Protein AF-A0A7W1T703-F1 (afdb_monomer_lite)

Radius of gyration: 11.98 Å; chains: 1; bounding box: 31×28×24 Å

Foldseek 3Di:
DAPVVLCVQLVVLVWHWDQDDPVSQWIFIDDPNHTQKIAGLPDLDDMDRVGPVLVVDDPVSVCSNVVSRNVSSNDDSVRRDDDPD

Secondary structure (DSSP, 8-state):
--HHHHHHHHHHTT-EEEEESTTS-EEEEEETTEEEEEEETTSSS-EE---HHHHTS-HHHHHHHHHHHHHHHTS-HHHH-----

Structure (mmCIF, N/CA/C/O backbone):
data_AF-A0A7W1T703-F1
#
_entry.id   AF-A0A7W1T703-F1
#
loop_
_atom_site.group_PDB
_atom_site.id
_atom_site.type_symbol
_atom_site.label_atom_id
_atom_site.label_alt_id
_atom_site.label_comp_id
_atom_site.label_asym_id
_atom_site.label_entity_id
_atom_site.label_seq_id
_atom_site.pdbx_PDB_ins_code
_atom_site.Cartn_x
_atom_site.Cartn_y
_atom_site.Cartn_z
_atom_site.occupancy
_atom_site.B_iso_or_equiv
_atom_site.auth_seq_id
_atom_site.auth_comp_id
_atom_site.auth_asym_id
_atom_site.auth_atom_id
_atom_site.pdbx_PDB_model_num
ATOM 1 N N . MET A 1 1 ? 11.274 3.594 -2.517 1.00 84.81 1 MET A N 1
ATOM 2 C CA . MET A 1 1 ? 10.928 2.858 -1.281 1.00 84.81 1 MET A CA 1
ATOM 3 C C . MET A 1 1 ? 10.987 1.376 -1.583 1.00 84.81 1 MET A C 1
ATOM 5 O O . MET A 1 1 ? 10.439 0.963 -2.600 1.00 84.81 1 MET A O 1
ATOM 9 N N . LYS A 1 2 ? 11.675 0.596 -0.746 1.00 86.81 2 LYS A N 1
ATOM 10 C CA . LYS A 1 2 ? 11.751 -0.858 -0.921 1.00 86.81 2 LYS A CA 1
ATOM 11 C C . LYS A 1 2 ? 10.431 -1.519 -0.541 1.00 86.81 2 LYS A C 1
ATOM 13 O O . LYS A 1 2 ? 9.694 -1.006 0.298 1.00 86.81 2 LYS A O 1
ATOM 18 N N . THR A 1 3 ? 10.148 -2.672 -1.140 1.00 85.38 3 THR A N 1
ATOM 19 C CA . THR A 1 3 ? 8.915 -3.425 -0.865 1.00 85.38 3 THR A CA 1
ATOM 20 C C . THR A 1 3 ? 8.792 -3.823 0.608 1.00 85.38 3 THR A C 1
ATOM 22 O O . THR A 1 3 ? 7.742 -3.589 1.197 1.00 85.38 3 THR A O 1
ATOM 25 N N . GLY A 1 4 ? 9.869 -4.312 1.235 1.00 85.06 4 GLY A N 1
ATOM 26 C CA . GLY A 1 4 ? 9.860 -4.630 2.669 1.00 85.06 4 GLY A CA 1
ATOM 27 C C . GLY A 1 4 ? 9.629 -3.414 3.579 1.00 85.06 4 GLY A C 1
ATOM 28 O O . GLY A 1 4 ? 8.922 -3.508 4.578 1.00 85.06 4 GLY A O 1
ATOM 29 N N . GLU A 1 5 ? 10.162 -2.240 3.223 1.00 88.88 5 GLU A N 1
ATOM 30 C CA . GLU A 1 5 ? 9.899 -1.001 3.975 1.00 88.88 5 GLU A CA 1
ATOM 31 C C . GLU A 1 5 ? 8.435 -0.572 3.851 1.00 88.88 5 GLU A C 1
ATOM 33 O O . GLU A 1 5 ? 7.838 -0.093 4.814 1.00 88.88 5 GLU A O 1
ATOM 38 N N . PHE A 1 6 ? 7.860 -0.741 2.658 1.00 89.19 6 PHE A N 1
ATOM 39 C CA . PHE A 1 6 ? 6.466 -0.426 2.391 1.00 89.19 6 PHE A CA 1
ATOM 40 C C . PHE A 1 6 ? 5.524 -1.324 3.197 1.00 89.19 6 PHE A C 1
ATOM 42 O O . PHE A 1 6 ? 4.648 -0.808 3.890 1.00 89.19 6 PHE A O 1
ATOM 49 N N . THR A 1 7 ? 5.727 -2.646 3.173 1.00 89.12 7 THR A N 1
ATOM 50 C CA . THR A 1 7 ? 4.878 -3.587 3.919 1.00 89.12 7 THR A CA 1
ATOM 51 C C . THR A 1 7 ? 4.937 -3.323 5.421 1.00 89.12 7 THR A C 1
ATOM 53 O O . THR A 1 7 ? 3.893 -3.167 6.048 1.00 89.12 7 THR A O 1
ATOM 56 N N . GLN A 1 8 ? 6.139 -3.146 5.980 1.00 90.75 8 GLN A N 1
ATOM 57 C CA . GLN A 1 8 ? 6.313 -2.831 7.401 1.00 90.75 8 GLN A CA 1
ATOM 58 C C . GLN A 1 8 ? 5.670 -1.498 7.794 1.00 90.75 8 GLN A C 1
ATOM 60 O O . GLN A 1 8 ? 5.133 -1.363 8.892 1.00 90.75 8 GLN A O 1
ATOM 65 N N . ALA A 1 9 ? 5.743 -0.483 6.931 1.00 91.44 9 ALA A N 1
ATOM 66 C CA . ALA A 1 9 ? 5.129 0.810 7.202 1.00 91.44 9 ALA A CA 1
ATOM 67 C C . ALA A 1 9 ? 3.594 0.725 7.200 1.00 91.44 9 ALA A C 1
ATOM 69 O O . ALA A 1 9 ? 2.961 1.310 8.075 1.00 91.44 9 ALA A O 1
ATOM 70 N N . VAL A 1 10 ? 3.004 -0.043 6.279 1.00 90.31 10 VAL A N 1
ATOM 71 C CA . VAL A 1 10 ? 1.554 -0.301 6.245 1.00 90.31 10 VAL A CA 1
ATOM 72 C C . VAL A 1 10 ? 1.098 -1.058 7.499 1.00 90.31 10 VAL A C 1
ATOM 74 O O . VAL A 1 10 ? 0.103 -0.673 8.111 1.00 90.31 10 VAL A O 1
ATOM 77 N N . GLU A 1 11 ? 1.853 -2.066 7.942 1.00 90.81 11 GLU A N 1
ATOM 78 C CA . GLU A 1 11 ? 1.554 -2.815 9.173 1.00 90.81 11 GLU A CA 1
ATOM 79 C C . GLU A 1 11 ? 1.671 -1.956 10.437 1.00 90.81 11 GLU A C 1
ATOM 81 O O . GLU A 1 11 ? 0.837 -2.058 11.337 1.00 90.81 11 GLU A O 1
ATOM 86 N N . LYS A 1 12 ? 2.652 -1.045 10.498 1.00 92.31 12 LYS A N 1
ATOM 87 C CA . LYS A 1 12 ? 2.796 -0.088 11.612 1.00 92.31 12 LYS A CA 1
ATOM 88 C C . LYS A 1 12 ? 1.627 0.887 11.728 1.00 92.31 12 LYS A C 1
ATOM 90 O O . LYS A 1 12 ? 1.348 1.345 12.832 1.00 92.31 12 LYS A O 1
ATOM 95 N N . LEU A 1 13 ? 0.943 1.184 10.624 1.00 89.06 13 LEU A N 1
ATOM 96 C CA . LEU A 1 13 ? -0.295 1.968 10.633 1.00 89.06 13 LEU A CA 1
ATOM 97 C C . LEU A 1 13 ? -1.516 1.154 11.107 1.00 89.06 13 LEU A C 1
ATOM 99 O O . LEU A 1 13 ? -2.613 1.698 11.212 1.00 89.06 13 LEU A O 1
ATOM 103 N N . GLY A 1 14 ? -1.340 -0.135 11.416 1.00 88.56 14 GLY A N 1
ATOM 104 C CA . GLY A 1 14 ? -2.397 -1.024 11.897 1.00 88.56 14 GLY A CA 1
ATOM 105 C C . GLY A 1 14 ? -3.188 -1.716 10.787 1.00 88.56 14 GLY A C 1
ATOM 106 O O . GLY A 1 14 ? -4.234 -2.303 11.064 1.00 88.56 14 GLY A O 1
ATOM 107 N N . TYR A 1 15 ? -2.714 -1.661 9.540 1.00 90.44 15 TYR A N 1
ATOM 108 C CA . TYR A 1 15 ? -3.356 -2.326 8.408 1.00 90.44 15 TYR A CA 1
ATOM 109 C C . TYR A 1 15 ? -2.720 -3.682 8.127 1.00 90.44 15 TYR A C 1
ATOM 111 O O . TYR A 1 15 ? -1.518 -3.870 8.282 1.00 90.44 15 TYR A O 1
ATOM 119 N N . THR A 1 16 ? -3.517 -4.632 7.647 1.00 90.25 16 THR A N 1
ATOM 120 C CA . THR A 1 16 ? -2.973 -5.913 7.180 1.00 90.25 16 THR A CA 1
ATOM 121 C C . THR A 1 16 ? -2.647 -5.805 5.697 1.00 90.25 16 THR A C 1
ATOM 123 O O . THR A 1 16 ? -3.509 -5.415 4.915 1.00 90.25 16 THR A O 1
ATOM 126 N N . ILE A 1 17 ? -1.441 -6.186 5.283 1.00 89.06 17 ILE A N 1
ATOM 127 C CA . ILE A 1 17 ? -1.049 -6.239 3.870 1.00 89.06 17 ILE A CA 1
ATOM 128 C C . ILE A 1 17 ? -0.796 -7.684 3.445 1.00 89.06 17 ILE A C 1
ATOM 130 O O . ILE A 1 17 ? -0.172 -8.458 4.164 1.00 89.06 17 ILE A O 1
ATOM 134 N N . ARG A 1 18 ? -1.305 -8.080 2.276 1.00 88.19 18 ARG A N 1
ATOM 135 C CA . ARG A 1 18 ? -1.087 -9.420 1.716 1.00 88.19 18 ARG A CA 1
ATOM 136 C C . ARG A 1 18 ? -0.628 -9.329 0.274 1.00 88.19 18 ARG A C 1
ATOM 138 O O . ARG A 1 18 ? -1.227 -8.607 -0.523 1.00 88.19 18 ARG A O 1
ATOM 145 N N . LEU A 1 19 ? 0.390 -10.115 -0.061 1.00 85.19 19 LEU A N 1
ATOM 146 C CA . LEU A 1 19 ? 0.801 -10.329 -1.441 1.00 85.19 19 LEU A CA 1
ATOM 147 C C . LEU A 1 19 ? -0.128 -11.360 -2.086 1.00 85.19 19 LEU A C 1
ATOM 149 O O . LEU A 1 19 ? -0.350 -12.443 -1.543 1.00 85.19 19 LEU A O 1
ATOM 153 N N . VAL A 1 20 ? -0.681 -11.020 -3.242 1.00 81.88 20 VAL A N 1
ATOM 154 C CA . VAL A 1 20 ? -1.638 -11.843 -3.986 1.00 81.88 20 VAL A CA 1
ATOM 155 C C . VAL A 1 20 ? -1.302 -11.854 -5.480 1.00 81.88 20 VAL A C 1
ATOM 157 O O . VAL A 1 20 ? -0.621 -10.973 -6.001 1.00 81.88 20 VAL A O 1
ATOM 160 N N . GLY A 1 21 ? -1.802 -12.872 -6.182 1.00 71.19 21 GLY A N 1
ATOM 161 C CA . GLY A 1 21 ? -1.516 -13.106 -7.599 1.00 71.19 21 GLY A CA 1
ATOM 162 C C . GLY A 1 21 ? -0.444 -14.174 -7.817 1.00 71.19 21 GLY A C 1
ATOM 163 O O . GLY A 1 21 ? 0.310 -14.511 -6.905 1.00 71.19 21 GLY A O 1
ATOM 164 N N . ARG A 1 22 ? -0.407 -14.728 -9.037 1.00 64.31 22 ARG A N 1
ATOM 165 C CA . ARG A 1 22 ? 0.475 -15.851 -9.405 1.00 64.31 22 ARG A CA 1
ATOM 166 C C . ARG A 1 22 ? 1.957 -15.514 -9.211 1.00 64.31 22 ARG A C 1
ATOM 168 O O . ARG A 1 22 ? 2.706 -16.366 -8.752 1.00 64.31 22 ARG A O 1
ATOM 175 N N . ASP A 1 23 ? 2.309 -14.252 -9.443 1.00 65.88 23 ASP A N 1
ATOM 176 C CA . ASP A 1 23 ? 3.669 -13.722 -9.308 1.00 65.88 23 ASP A CA 1
ATOM 177 C C . ASP A 1 23 ? 3.844 -12.826 -8.071 1.00 65.88 23 ASP A C 1
ATOM 179 O O . ASP A 1 23 ? 4.786 -12.045 -8.005 1.00 65.88 23 ASP A O 1
ATOM 183 N N . LYS A 1 24 ? 2.911 -12.873 -7.101 1.00 66.00 24 LYS A N 1
ATOM 184 C CA . LYS A 1 24 ? 2.884 -11.966 -5.929 1.00 66.00 24 LYS A CA 1
ATOM 185 C C . LYS A 1 24 ? 2.960 -10.470 -6.296 1.00 66.00 24 LYS A C 1
ATOM 187 O O . LYS A 1 24 ? 3.375 -9.648 -5.486 1.00 66.00 24 LYS A O 1
ATOM 192 N N . ALA A 1 25 ? 2.531 -10.127 -7.510 1.00 73.50 25 ALA A N 1
ATOM 193 C CA . ALA A 1 25 ? 2.636 -8.791 -8.084 1.00 73.50 25 ALA A CA 1
ATOM 194 C C . ALA A 1 25 ? 1.724 -7.761 -7.410 1.00 73.50 25 ALA A C 1
ATOM 196 O O . ALA A 1 25 ? 1.976 -6.569 -7.515 1.00 73.50 25 ALA A O 1
ATOM 197 N N . TYR A 1 26 ? 0.659 -8.200 -6.736 1.00 81.75 26 TYR A N 1
ATOM 198 C CA . TYR A 1 26 ? -0.344 -7.303 -6.178 1.00 81.75 26 TYR A CA 1
ATOM 199 C C . TYR A 1 26 ? -0.279 -7.277 -4.656 1.00 81.75 26 TYR A C 1
ATOM 201 O O . TYR A 1 26 ? -0.278 -8.323 -4.005 1.00 81.75 26 TYR A O 1
ATOM 209 N N . PHE A 1 27 ? -0.325 -6.079 -4.084 1.00 86.00 27 PHE A N 1
ATOM 210 C CA . PHE A 1 27 ? -0.527 -5.874 -2.655 1.00 86.00 27 PHE A CA 1
ATOM 211 C C . PHE A 1 27 ? -1.993 -5.559 -2.397 1.00 86.00 27 PHE A C 1
ATOM 213 O O . PHE A 1 27 ? -2.555 -4.652 -3.007 1.00 86.00 27 PHE A O 1
ATOM 220 N N . ARG A 1 28 ? -2.612 -6.296 -1.475 1.00 88.56 28 ARG A N 1
ATOM 221 C CA . ARG A 1 28 ? -3.936 -5.979 -0.933 1.00 88.56 28 ARG A CA 1
ATOM 222 C C . ARG A 1 28 ? -3.790 -5.494 0.494 1.00 88.56 28 ARG A C 1
ATOM 224 O O . ARG A 1 28 ? -3.236 -6.213 1.323 1.0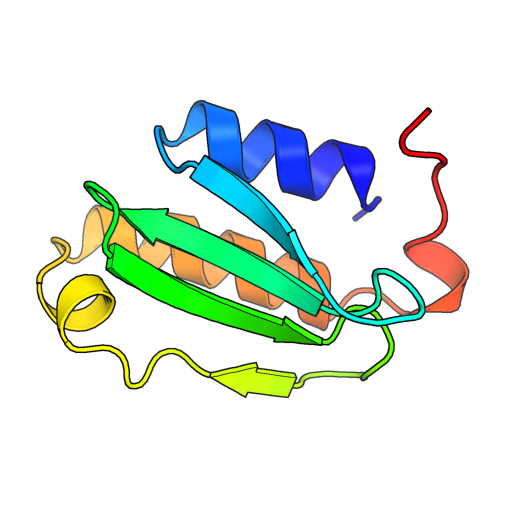0 88.56 28 ARG A O 1
ATOM 231 N N . ILE A 1 29 ? -4.300 -4.301 0.761 1.00 88.56 29 ILE A N 1
ATOM 232 C CA . ILE A 1 29 ? -4.337 -3.700 2.091 1.00 88.56 29 ILE A CA 1
ATOM 233 C C . ILE A 1 29 ? -5.743 -3.874 2.647 1.00 88.56 29 ILE A C 1
ATOM 235 O O . ILE A 1 29 ? -6.720 -3.602 1.949 1.00 88.56 29 ILE A O 1
ATOM 239 N N . TYR A 1 30 ? -5.831 -4.330 3.890 1.00 88.25 30 TYR A N 1
ATOM 240 C CA . TYR A 1 30 ? -7.072 -4.653 4.570 1.00 88.25 30 TYR A CA 1
ATOM 241 C C . TYR A 1 30 ? -7.276 -3.797 5.821 1.00 88.25 30 TYR A C 1
ATOM 243 O O . TYR A 1 30 ? -6.337 -3.564 6.589 1.00 88.25 30 TYR A O 1
ATOM 251 N N . ILE A 1 31 ? -8.531 -3.412 6.047 1.00 84.69 31 ILE A N 1
ATOM 252 C CA . ILE A 1 31 ? -9.038 -2.756 7.255 1.00 84.69 31 ILE A CA 1
ATOM 253 C C . ILE A 1 31 ? -10.159 -3.641 7.795 1.00 84.69 31 ILE A C 1
ATOM 255 O O . ILE A 1 31 ? -11.145 -3.847 7.095 1.00 84.69 31 ILE A O 1
ATOM 259 N N . ASN A 1 32 ? -10.025 -4.167 9.017 1.00 82.06 32 ASN A N 1
ATOM 260 C CA . ASN A 1 32 ? -11.039 -5.036 9.639 1.00 82.06 32 ASN A CA 1
ATOM 261 C C . ASN A 1 32 ? -11.543 -6.152 8.691 1.00 82.06 32 ASN A C 1
ATOM 263 O O . ASN A 1 32 ? -12.744 -6.330 8.519 1.00 82.06 32 ASN A O 1
ATOM 267 N N . ASP A 1 33 ? -10.612 -6.855 8.035 1.00 79.62 33 ASP A N 1
ATOM 268 C CA . ASP A 1 33 ? -10.857 -7.926 7.049 1.00 79.62 33 ASP A CA 1
ATOM 269 C C . ASP A 1 33 ? -11.503 -7.521 5.707 1.00 79.62 33 ASP A C 1
ATOM 271 O O . ASP A 1 33 ? -11.661 -8.368 4.824 1.00 79.62 33 ASP A O 1
ATOM 275 N N . ALA A 1 34 ? -11.774 -6.236 5.479 1.00 82.75 34 ALA A N 1
ATOM 276 C CA . ALA A 1 34 ? -12.225 -5.712 4.191 1.00 82.75 34 ALA A CA 1
ATOM 277 C C . ALA A 1 34 ? -11.070 -5.106 3.380 1.00 82.75 34 ALA A C 1
ATOM 279 O O . ALA A 1 34 ? -10.136 -4.541 3.948 1.00 82.75 34 ALA A O 1
ATOM 280 N N . ILE A 1 35 ? -11.111 -5.225 2.048 1.00 83.50 35 ILE A N 1
ATOM 281 C CA . ILE A 1 35 ? -10.073 -4.664 1.166 1.00 83.50 35 ILE A CA 1
ATOM 282 C C . ILE A 1 35 ? -10.253 -3.149 1.112 1.00 83.50 35 ILE A C 1
ATOM 284 O O . ILE A 1 35 ? -11.309 -2.676 0.728 1.00 83.50 35 ILE A O 1
ATOM 288 N N . ALA A 1 36 ? -9.207 -2.403 1.444 1.00 82.12 36 ALA A N 1
ATOM 289 C CA . ALA A 1 36 ? -9.193 -0.947 1.371 1.00 82.12 36 ALA A CA 1
ATOM 290 C C . ALA A 1 36 ? -8.424 -0.430 0.151 1.00 82.12 36 ALA A C 1
ATOM 292 O O . ALA A 1 36 ? -8.788 0.584 -0.436 1.00 82.12 36 ALA A O 1
ATOM 293 N N . ALA A 1 37 ? -7.356 -1.123 -0.245 1.00 83.31 37 ALA A N 1
ATOM 294 C CA . ALA A 1 37 ? -6.581 -0.743 -1.417 1.00 83.31 37 ALA A CA 1
ATOM 295 C C . ALA A 1 37 ? -5.963 -1.960 -2.102 1.00 83.31 37 ALA A C 1
ATOM 297 O O . ALA A 1 37 ? -5.564 -2.931 -1.448 1.00 83.31 37 ALA A O 1
ATOM 298 N N . VAL A 1 38 ? -5.839 -1.872 -3.425 1.00 83.38 38 VAL A N 1
ATOM 299 C CA . VAL A 1 38 ? -5.070 -2.814 -4.243 1.00 83.38 38 VAL A CA 1
ATOM 300 C C . VAL A 1 38 ? -4.001 -2.044 -4.997 1.00 83.38 38 VAL A C 1
ATOM 302 O O . VAL A 1 38 ? -4.295 -1.016 -5.599 1.00 83.38 38 VAL A O 1
ATOM 305 N N . ILE A 1 39 ? -2.766 -2.535 -4.963 1.00 83.25 39 ILE A N 1
ATOM 306 C CA . ILE A 1 39 ? -1.610 -1.885 -5.584 1.00 83.25 39 ILE A CA 1
ATOM 307 C C . ILE A 1 39 ? -0.910 -2.903 -6.468 1.00 83.25 39 ILE A C 1
ATOM 309 O O . ILE A 1 39 ? -0.580 -3.994 -6.001 1.00 83.25 39 ILE A O 1
ATOM 313 N N . ASP A 1 40 ? -0.663 -2.545 -7.723 1.00 79.50 40 ASP A N 1
ATOM 314 C CA . ASP A 1 40 ? 0.170 -3.341 -8.620 1.00 79.50 40 ASP A CA 1
ATOM 315 C C . ASP A 1 40 ? 1.650 -2.974 -8.418 1.00 79.50 40 ASP A C 1
ATOM 317 O O . ASP A 1 40 ? 2.113 -1.887 -8.776 1.00 79.50 40 ASP A O 1
ATOM 321 N N . GLY A 1 41 ? 2.402 -3.892 -7.817 1.00 73.25 41 GLY A N 1
ATOM 322 C CA . GLY A 1 41 ? 3.839 -3.788 -7.581 1.00 73.25 41 GLY A CA 1
ATOM 323 C C . GLY A 1 41 ? 4.681 -3.790 -8.857 1.00 73.25 41 GLY A C 1
ATOM 324 O O . GLY A 1 41 ? 5.804 -3.283 -8.825 1.00 73.25 41 GLY A O 1
ATOM 325 N N . ASN A 1 42 ? 4.131 -4.269 -9.976 1.00 72.44 42 ASN A N 1
ATOM 326 C CA . ASN A 1 42 ? 4.793 -4.343 -11.279 1.00 72.44 42 ASN A CA 1
ATOM 327 C C . ASN A 1 42 ? 4.379 -3.213 -12.231 1.00 72.44 42 ASN A C 1
ATOM 329 O O . ASN A 1 42 ? 4.943 -3.099 -13.319 1.00 72.44 42 ASN A O 1
ATOM 333 N N . ALA A 1 43 ? 3.429 -2.361 -11.841 1.00 65.62 43 ALA A N 1
ATOM 334 C CA . ALA A 1 43 ? 3.040 -1.193 -12.619 1.00 65.62 43 ALA A CA 1
ATOM 335 C C . ALA A 1 43 ? 3.631 0.103 -12.042 1.00 65.62 43 ALA A C 1
ATOM 337 O O . ALA A 1 43 ? 3.742 0.310 -10.825 1.00 65.62 43 ALA A O 1
ATOM 338 N N . PHE A 1 44 ? 3.980 1.024 -12.941 1.00 54.25 44 PHE A N 1
ATOM 339 C CA . PHE A 1 44 ? 4.178 2.423 -12.584 1.00 54.25 44 PHE A CA 1
ATOM 340 C C . PHE A 1 44 ? 2.793 3.057 -12.412 1.00 54.25 44 PHE A C 1
ATOM 342 O O . PHE A 1 44 ? 2.079 3.250 -13.390 1.00 54.25 44 PHE A O 1
ATOM 349 N N . MET A 1 45 ? 2.409 3.322 -11.160 1.00 56.44 45 MET A N 1
ATOM 350 C CA . MET A 1 45 ? 1.118 3.904 -10.769 1.00 56.44 45 MET A CA 1
ATOM 351 C C . MET A 1 45 ? -0.128 3.135 -11.243 1.00 56.44 45 MET A C 1
ATOM 353 O O . MET A 1 45 ? -0.876 3.591 -12.104 1.00 56.44 45 MET A O 1
ATOM 357 N N . SER A 1 46 ? -0.420 2.006 -10.597 1.00 58.09 46 SER A N 1
ATOM 358 C CA . SER A 1 46 ? -1.777 1.454 -10.582 1.00 58.09 46 SER A CA 1
ATOM 359 C C . SER A 1 46 ? -2.175 1.143 -9.144 1.00 58.09 46 SER A C 1
ATOM 361 O O . SER A 1 46 ? -1.591 0.271 -8.496 1.00 58.09 46 SER A O 1
ATOM 363 N N . SER A 1 47 ? -3.132 1.911 -8.629 1.00 62.78 47 SER A N 1
ATOM 364 C CA . SER A 1 47 ? -3.761 1.664 -7.337 1.00 62.78 47 SER A CA 1
ATOM 365 C C . SER A 1 47 ? -5.263 1.873 -7.457 1.00 62.78 47 SER A C 1
ATOM 367 O O . SER A 1 47 ? -5.691 2.890 -8.002 1.00 62.78 47 SER A O 1
ATOM 369 N N . ASP A 1 48 ? -6.040 0.940 -6.922 1.00 65.00 48 ASP A N 1
ATOM 370 C CA . ASP A 1 48 ? -7.484 1.085 -6.770 1.00 65.00 48 ASP A CA 1
ATOM 371 C C . ASP A 1 48 ? -7.806 1.289 -5.285 1.00 65.00 48 ASP A C 1
ATOM 373 O O . ASP A 1 48 ? -7.437 0.466 -4.440 1.00 65.00 48 ASP A O 1
ATOM 377 N N . THR A 1 49 ? -8.445 2.417 -4.978 1.00 61.00 49 THR A N 1
ATOM 378 C CA . THR A 1 49 ? -8.913 2.807 -3.639 1.00 61.00 49 THR A CA 1
ATOM 379 C C . THR A 1 49 ? -10.421 3.060 -3.626 1.00 61.00 49 THR A C 1
ATOM 381 O O . THR A 1 49 ? -10.925 3.666 -2.687 1.00 61.00 49 THR A O 1
ATOM 384 N N . VAL A 1 50 ? -11.159 2.623 -4.656 1.00 60.78 50 VAL A N 1
ATOM 385 C CA . VAL A 1 50 ? -12.619 2.822 -4.790 1.00 60.78 50 VAL A CA 1
ATOM 386 C C . VAL A 1 50 ? -13.408 1.937 -3.802 1.00 60.78 50 VAL A C 1
ATOM 388 O O . VAL A 1 50 ? -14.638 1.913 -3.788 1.00 60.78 50 VAL A O 1
ATOM 391 N N . PHE A 1 51 ? -12.709 1.214 -2.928 1.00 64.81 51 PHE A N 1
ATOM 392 C CA . PHE A 1 51 ? -13.309 0.385 -1.897 1.00 64.81 51 PHE A CA 1
ATOM 393 C C . PHE A 1 51 ? -13.971 1.238 -0.810 1.00 64.81 51 PHE A C 1
ATOM 395 O O . PHE A 1 51 ? -13.410 2.219 -0.315 1.00 64.81 51 PHE A O 1
ATOM 402 N N . THR A 1 52 ? -15.183 0.836 -0.427 1.00 64.12 52 THR A N 1
ATOM 403 C CA . THR A 1 52 ? -16.049 1.553 0.519 1.00 64.12 52 THR A CA 1
ATOM 404 C C . THR A 1 52 ? -15.369 1.784 1.872 1.00 64.12 52 THR A C 1
ATOM 406 O O . THR A 1 52 ? -15.640 2.769 2.550 1.00 64.12 52 THR A O 1
ATOM 409 N N . GLU A 1 53 ? -14.442 0.915 2.251 1.00 73.06 53 GLU A N 1
ATOM 410 C CA . GLU A 1 53 ? -13.756 0.919 3.535 1.00 73.06 53 GLU A CA 1
ATOM 411 C C . GLU A 1 53 ? -12.587 1.903 3.593 1.00 73.06 53 GLU A C 1
ATOM 413 O O . GLU A 1 53 ? -12.300 2.436 4.664 1.00 73.06 53 GLU A O 1
ATOM 418 N N . PHE A 1 54 ? -11.952 2.216 2.458 1.00 74.56 54 PHE A N 1
ATOM 419 C CA . PHE A 1 54 ? -10.985 3.316 2.411 1.00 74.56 54 PHE A CA 1
ATOM 420 C C . PHE A 1 54 ? -11.694 4.657 2.597 1.00 74.56 54 PHE A C 1
ATOM 422 O O . PHE A 1 54 ? -11.214 5.518 3.329 1.00 74.56 54 PHE A O 1
ATOM 429 N N . GLU A 1 55 ? -12.878 4.812 2.004 1.00 75.06 55 GLU A N 1
ATOM 430 C CA . GLU A 1 55 ? -13.698 6.020 2.129 1.00 75.06 55 GLU A CA 1
ATOM 431 C C . GLU A 1 55 ? -14.208 6.270 3.557 1.00 75.06 55 GLU A C 1
ATOM 433 O O . GLU A 1 55 ? -14.448 7.421 3.922 1.00 75.06 55 GLU A O 1
ATOM 438 N N . GLN A 1 56 ? -14.322 5.219 4.371 1.00 79.44 56 GLN A N 1
ATOM 439 C CA . GLN A 1 56 ? -14.743 5.288 5.775 1.00 79.44 56 GLN A CA 1
ATOM 440 C C . GLN A 1 56 ? -13.616 5.663 6.748 1.00 79.44 56 GLN A C 1
ATOM 442 O O . GLN A 1 56 ? -13.890 5.905 7.926 1.00 79.44 56 GLN A O 1
ATOM 447 N N . LEU A 1 57 ? -12.361 5.704 6.292 1.00 81.31 57 LEU A N 1
ATOM 448 C CA . LEU A 1 57 ? -11.254 6.203 7.103 1.00 81.31 57 LEU A CA 1
ATOM 449 C C . LEU A 1 57 ? -11.417 7.701 7.388 1.00 81.31 57 LEU A C 1
ATOM 451 O O . LEU A 1 57 ? -11.903 8.458 6.549 1.00 81.31 57 LEU A O 1
ATOM 455 N N . ASP A 1 58 ? -10.952 8.137 8.558 1.00 87.06 58 ASP A N 1
ATOM 456 C CA . ASP A 1 58 ? -10.790 9.564 8.827 1.00 87.06 58 ASP A CA 1
ATOM 457 C C . ASP A 1 58 ? -9.724 10.192 7.905 1.00 87.06 58 ASP A C 1
ATOM 459 O O . ASP A 1 58 ? -8.850 9.505 7.364 1.00 87.06 58 ASP A O 1
ATOM 463 N N . ASP A 1 59 ? -9.794 11.512 7.721 1.00 86.75 59 ASP A N 1
ATOM 464 C CA . ASP A 1 59 ? -8.928 12.238 6.784 1.00 86.75 59 ASP A CA 1
ATOM 465 C C . ASP A 1 59 ? -7.434 12.078 7.099 1.00 86.75 59 ASP A C 1
ATOM 467 O O . ASP A 1 59 ? -6.613 12.019 6.182 1.00 86.75 59 ASP A O 1
ATOM 471 N N . ALA A 1 60 ? -7.068 11.968 8.381 1.00 87.69 60 ALA A N 1
ATOM 472 C CA . ALA A 1 60 ? -5.679 11.782 8.786 1.00 87.69 60 ALA A CA 1
ATOM 473 C C . ALA A 1 60 ? -5.164 10.412 8.326 1.00 87.69 60 ALA A C 1
ATOM 475 O O . ALA A 1 60 ? -4.123 10.328 7.677 1.00 87.69 60 ALA A O 1
ATOM 476 N N . ARG A 1 61 ? -5.940 9.349 8.555 1.00 86.88 61 ARG A N 1
ATOM 477 C CA . ARG A 1 61 ? -5.609 7.986 8.126 1.00 86.88 61 ARG A CA 1
ATOM 478 C C . ARG A 1 61 ? -5.601 7.826 6.613 1.00 86.88 61 ARG A C 1
ATOM 480 O O . ARG A 1 61 ? -4.715 7.148 6.087 1.00 86.88 61 ARG A O 1
ATOM 487 N N . LYS A 1 62 ? -6.548 8.458 5.908 1.00 86.06 62 LYS A N 1
ATOM 488 C CA . LYS A 1 62 ? -6.550 8.521 4.436 1.00 86.06 62 LYS A CA 1
ATOM 489 C C . LYS A 1 62 ? -5.264 9.156 3.928 1.00 86.06 62 LYS A C 1
ATOM 491 O O . LYS A 1 62 ? -4.637 8.620 3.014 1.00 86.06 62 LYS A O 1
ATOM 496 N N . LEU A 1 63 ? -4.853 10.269 4.535 1.00 87.75 63 LEU A N 1
ATOM 497 C CA . LEU A 1 63 ? -3.634 10.973 4.161 1.00 87.75 63 LEU A CA 1
ATOM 498 C C . LEU A 1 63 ? -2.383 10.131 4.441 1.00 87.75 63 LEU A C 1
ATOM 500 O O . LEU A 1 63 ? -1.521 10.040 3.569 1.00 87.75 63 LEU A O 1
ATOM 504 N N . GLU A 1 64 ? -2.281 9.493 5.608 1.00 89.81 64 GLU A N 1
ATOM 505 C CA . GLU A 1 64 ? -1.137 8.648 5.978 1.00 89.81 64 GLU A CA 1
ATOM 506 C C . GLU A 1 64 ? -0.986 7.446 5.040 1.00 89.81 64 GLU A C 1
ATOM 508 O O . GLU A 1 64 ? 0.076 7.256 4.437 1.00 89.81 64 GLU A O 1
ATOM 513 N N . LEU A 1 65 ? -2.058 6.665 4.865 1.00 87.44 65 LEU A N 1
ATOM 514 C CA . LEU A 1 65 ? -2.049 5.484 4.006 1.00 87.44 65 LEU A CA 1
ATOM 515 C C . LEU A 1 65 ? -1.871 5.877 2.535 1.00 87.44 65 LEU A C 1
ATOM 517 O O . LEU A 1 65 ? -1.014 5.322 1.848 1.00 87.44 65 LEU A O 1
ATOM 521 N N . GLY A 1 66 ? -2.616 6.877 2.060 1.00 86.94 66 GLY A N 1
ATOM 522 C CA . GLY A 1 66 ? -2.527 7.376 0.689 1.00 86.94 66 GLY A CA 1
ATOM 523 C C . GLY A 1 66 ? -1.131 7.897 0.343 1.00 86.94 66 GLY A C 1
ATOM 524 O O . GLY A 1 66 ? -0.587 7.550 -0.704 1.00 86.94 66 GLY A O 1
ATOM 525 N N . SER A 1 67 ? -0.496 8.650 1.246 1.00 89.38 67 SER A N 1
ATOM 526 C CA . SER A 1 67 ? 0.876 9.142 1.049 1.00 89.38 67 SER A CA 1
ATOM 527 C C . SER A 1 67 ? 1.882 7.997 0.925 1.00 89.38 67 SER A C 1
ATOM 529 O O . SER A 1 67 ? 2.795 8.057 0.099 1.00 89.38 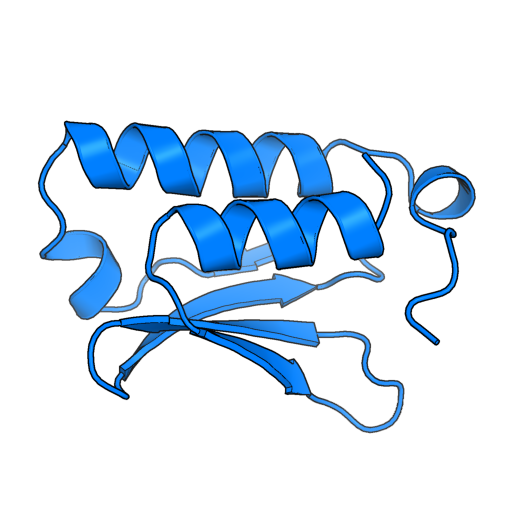67 SER A O 1
ATOM 531 N N . LEU A 1 68 ? 1.708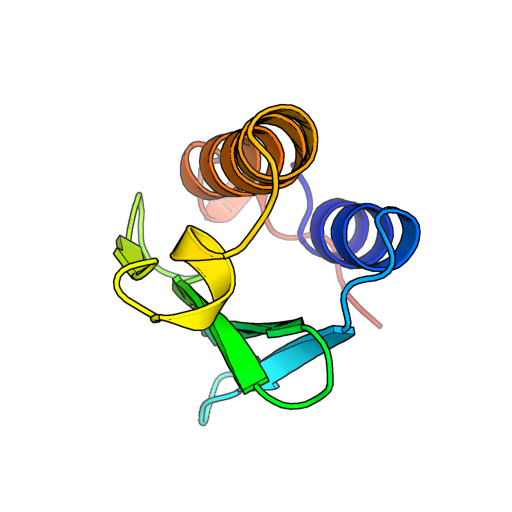 6.934 1.713 1.00 89.50 68 LEU A N 1
ATOM 532 C CA . LEU A 1 68 ? 2.543 5.734 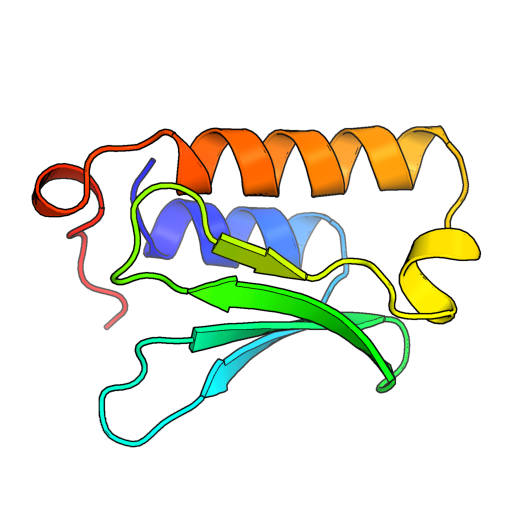1.661 1.00 89.50 68 LEU A CA 1
ATOM 533 C C . LEU A 1 68 ? 2.386 4.984 0.336 1.00 89.50 68 LEU A C 1
ATOM 535 O O . LEU A 1 68 ? 3.387 4.641 -0.296 1.00 89.50 68 LEU A O 1
ATOM 539 N N . ILE A 1 69 ? 1.142 4.796 -0.109 1.00 87.00 69 ILE A N 1
ATOM 540 C CA . ILE A 1 69 ? 0.814 4.155 -1.387 1.00 87.00 69 ILE A CA 1
ATOM 541 C C . ILE A 1 69 ? 1.420 4.944 -2.548 1.00 87.00 69 ILE A C 1
ATOM 543 O O . ILE A 1 69 ? 2.115 4.366 -3.381 1.00 87.00 69 ILE A O 1
ATOM 547 N N . ILE A 1 70 ? 1.228 6.267 -2.575 1.00 85.50 70 ILE A N 1
ATOM 548 C CA . ILE A 1 70 ? 1.774 7.1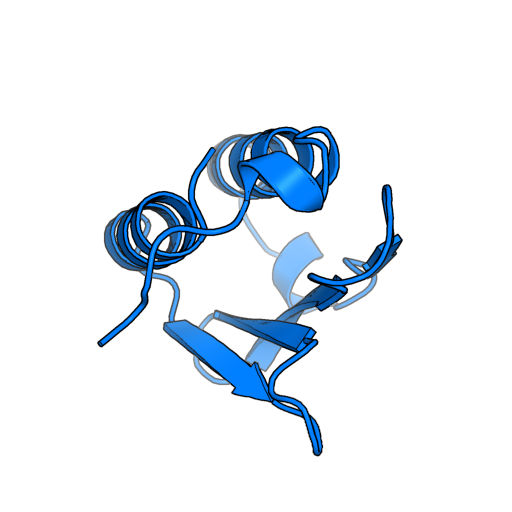39 -3.623 1.00 85.50 70 ILE A CA 1
ATOM 549 C C . ILE A 1 70 ? 3.304 7.081 -3.624 1.00 85.50 70 ILE A C 1
ATOM 551 O O . ILE A 1 70 ? 3.917 6.919 -4.677 1.00 85.50 70 ILE A O 1
ATOM 555 N N . LYS A 1 71 ? 3.946 7.149 -2.453 1.00 87.06 71 LYS A N 1
ATOM 556 C CA . LYS A 1 71 ? 5.409 7.072 -2.340 1.00 87.06 71 LYS A CA 1
ATOM 557 C C . LYS A 1 71 ? 5.963 5.751 -2.885 1.00 87.06 71 LYS A C 1
ATOM 559 O O . LYS A 1 71 ? 7.004 5.751 -3.548 1.00 87.06 71 LYS A O 1
ATOM 564 N N . TYR A 1 72 ? 5.282 4.635 -2.631 1.00 86.19 72 TYR A N 1
ATOM 565 C CA . TYR A 1 72 ? 5.655 3.335 -3.188 1.00 86.19 72 TYR A CA 1
ATOM 566 C C . TYR A 1 72 ? 5.404 3.273 -4.704 1.00 86.19 72 TYR A C 1
ATOM 568 O O . TYR A 1 72 ? 6.314 2.942 -5.465 1.00 86.19 72 TYR A O 1
ATOM 576 N N . ALA A 1 73 ? 4.224 3.696 -5.164 1.00 81.56 73 ALA A N 1
ATOM 577 C CA . ALA A 1 73 ? 3.835 3.692 -6.575 1.00 81.56 73 ALA A CA 1
ATOM 578 C C . ALA A 1 73 ? 4.706 4.609 -7.459 1.00 81.56 73 ALA A C 1
ATOM 580 O O . ALA A 1 73 ? 4.964 4.279 -8.616 1.00 81.56 73 ALA A O 1
ATOM 581 N N . CYS A 1 74 ? 5.210 5.719 -6.917 1.00 83.31 74 CYS A N 1
ATOM 582 C CA . CYS A 1 74 ? 6.148 6.616 -7.598 1.00 83.31 74 CYS A CA 1
ATOM 583 C C . CYS A 1 74 ? 7.600 6.112 -7.580 1.00 83.31 74 CYS A C 1
ATOM 585 O O . CYS A 1 74 ? 8.444 6.674 -8.274 1.00 83.31 74 CYS A O 1
ATOM 587 N N . THR A 1 75 ? 7.922 5.075 -6.799 1.00 82.62 75 THR A N 1
ATOM 588 C CA . THR A 1 75 ? 9.257 4.464 -6.831 1.00 82.62 75 THR A CA 1
ATOM 589 C C . THR A 1 75 ? 9.409 3.660 -8.133 1.00 82.62 75 THR A C 1
ATOM 591 O O . THR A 1 75 ? 8.539 2.827 -8.399 1.00 82.62 75 THR A O 1
ATOM 594 N N . PRO A 1 76 ? 10.474 3.854 -8.933 1.00 82.06 76 PRO A N 1
ATOM 595 C CA . PRO A 1 76 ? 10.774 3.025 -10.104 1.00 82.06 76 PRO A CA 1
ATOM 596 C C . PRO A 1 76 ? 10.843 1.530 -9.767 1.00 82.06 76 PRO A C 1
ATOM 598 O O . PRO A 1 76 ? 11.364 1.153 -8.721 1.00 82.06 76 PRO A O 1
ATOM 601 N N . ILE A 1 77 ? 10.334 0.663 -10.649 1.00 78.94 77 ILE A N 1
ATOM 602 C CA . ILE A 1 77 ? 10.198 -0.785 -10.381 1.00 78.94 77 ILE A CA 1
ATOM 603 C C . ILE A 1 77 ? 11.548 -1.428 -10.029 1.00 78.94 77 ILE A C 1
ATOM 605 O O . ILE A 1 77 ? 11.653 -2.128 -9.028 1.00 78.94 77 ILE A O 1
ATOM 609 N N . ASN A 1 78 ? 12.598 -1.107 -10.785 1.00 79.44 78 ASN A N 1
ATOM 610 C CA . ASN A 1 78 ? 13.973 -1.566 -10.552 1.00 79.44 78 ASN A CA 1
ATOM 611 C C . ASN A 1 78 ? 14.570 -1.102 -9.208 1.00 79.44 78 ASN A C 1
ATOM 613 O O . ASN A 1 78 ? 15.572 -1.640 -8.753 1.00 79.44 78 ASN A O 1
ATOM 617 N N . GLU A 1 79 ? 13.974 -0.099 -8.565 1.00 79.62 79 GLU A N 1
ATOM 618 C CA . GLU A 1 79 ? 14.388 0.389 -7.250 1.00 79.62 79 GLU A CA 1
ATOM 619 C C . GLU A 1 79 ? 13.533 -0.177 -6.109 1.00 79.62 79 GLU A C 1
ATOM 621 O O . GLU A 1 79 ? 13.947 -0.081 -4.949 1.00 79.62 79 GLU A O 1
ATOM 626 N N . ARG A 1 80 ? 12.375 -0.789 -6.406 1.00 76.44 80 ARG A N 1
ATOM 627 C CA . ARG A 1 80 ? 11.483 -1.434 -5.420 1.00 76.44 80 ARG A CA 1
ATOM 628 C C . ARG A 1 80 ? 12.034 -2.765 -4.901 1.00 76.44 80 ARG A C 1
ATOM 630 O O . ARG A 1 80 ? 11.625 -3.192 -3.817 1.00 76.44 80 ARG A O 1
ATOM 637 N N . GLU A 1 81 ? 12.956 -3.391 -5.637 1.00 65.94 81 GLU A N 1
ATOM 638 C CA . GLU A 1 81 ? 13.601 -4.651 -5.254 1.00 65.94 81 GLU A CA 1
ATOM 639 C C . GLU A 1 81 ? 14.414 -4.491 -3.964 1.00 65.94 81 GLU A C 1
ATOM 641 O O . GLU A 1 81 ? 15.422 -3.784 -3.897 1.00 65.94 81 GLU A O 1
ATOM 646 N N . GLY A 1 82 ? 13.911 -5.138 -2.922 1.00 53.47 82 GLY A N 1
ATOM 647 C CA . GLY A 1 82 ? 14.538 -5.410 -1.639 1.00 53.47 82 GLY A CA 1
ATOM 648 C C . GLY A 1 82 ? 13.755 -6.592 -1.093 1.00 53.47 82 GLY A C 1
ATOM 649 O O . GLY A 1 82 ? 12.553 -6.450 -0.860 1.00 53.47 82 GLY A O 1
ATOM 650 N N . GLU A 1 83 ? 14.402 -7.755 -1.066 1.00 41.06 83 GLU A N 1
ATOM 651 C CA . GLU A 1 83 ? 13.804 -9.057 -0.777 1.00 41.06 83 GLU A CA 1
ATOM 652 C C . GLU A 1 83 ? 12.927 -8.978 0.481 1.00 41.06 83 GLU A C 1
ATOM 654 O O . GLU A 1 83 ? 13.390 -8.622 1.563 1.00 41.06 83 GLU A O 1
ATOM 659 N N . ALA A 1 84 ? 11.634 -9.266 0.324 1.00 40.53 84 ALA A N 1
ATOM 660 C CA . ALA A 1 84 ? 10.830 -9.749 1.435 1.00 40.53 84 ALA A CA 1
ATOM 661 C C . ALA A 1 84 ? 11.105 -11.256 1.515 1.00 40.53 84 ALA A C 1
ATOM 663 O O . ALA A 1 84 ? 10.399 -12.039 0.874 1.00 40.53 84 ALA A O 1
ATOM 664 N N . GLU 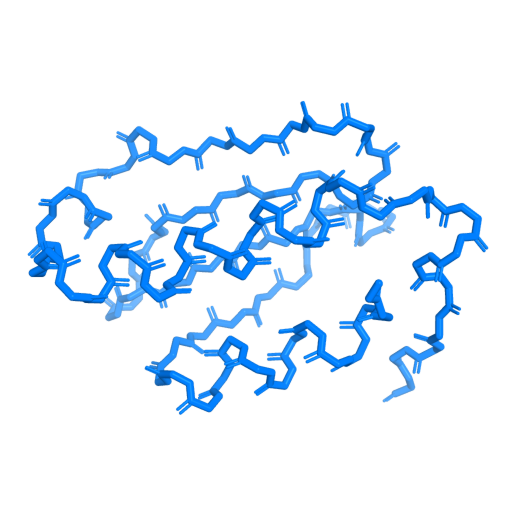A 1 85 ? 12.202 -11.619 2.186 1.00 38.97 85 GLU A N 1
ATOM 665 C CA . GLU A 1 85 ? 12.396 -12.976 2.719 1.00 38.97 85 GLU A CA 1
ATOM 666 C C . GLU A 1 85 ? 11.373 -13.262 3.824 1.00 38.97 85 GLU A C 1
ATOM 668 O O . GLU A 1 85 ? 11.174 -12.384 4.699 1.00 38.97 85 GLU A O 1
#

Organism: NCBI:txid2713503

Sequence (85 aa):
MKTGEFTQAVEKLGYTIRLVGRDKAYFRIYINDAIAAVIDGNAFMSSDTVFTEFEQLDDARKLELGSLIIKYACTPINEREGEAE

pLDDT: mean 78.85, std 12.33, range [38.97, 92.31]